Protein AF-A0A542AXF0-F1 (afdb_monomer)

pLDDT: mean 71.92, std 13.7, range [49.91, 94.44]

Radius of gyration: 31.91 Å; Cα contacts (8 Å, |Δi|>4): 0; chains: 1; bounding box: 67×25×90 Å

Sequence (63 aa):
MAEIKIRKKKPVWPWILLVIILTILAFLYFYGSMAENDNNEIDETDDIALILESSNVNTNLLS

Foldseek 3Di:
DDPPPPDPDDCCVVVVVVVVVVVVVCVCCVVVVVVCVVPPPPPPPVVVVVVVVVVVVVVVVVD

Solvent-accessible surface area (ba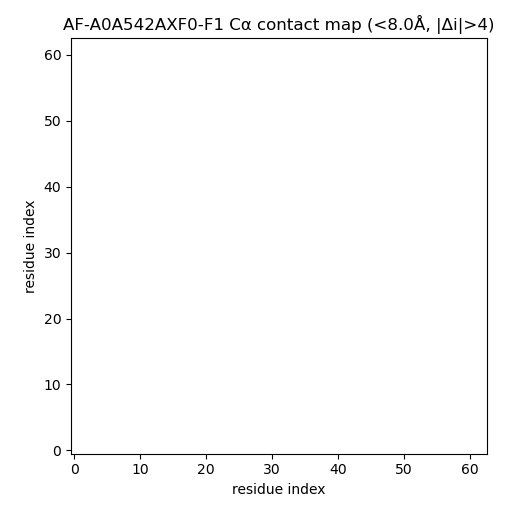ckbone atoms only — not comparable to full-atom values): 4132 Å² total; per-residue (Å²): 140,79,85,79,81,80,73,80,73,77,82,61,65,66,57,57,55,52,52,52,53,52,49,53,51,52,49,49,48,58,58,50,57,67,72,52,75,84,73,74,74,75,78,80,58,64,73,61,56,57,53,54,57,57,53,56,56,56,59,71,76,75,112

Mean predicted aligned error: 1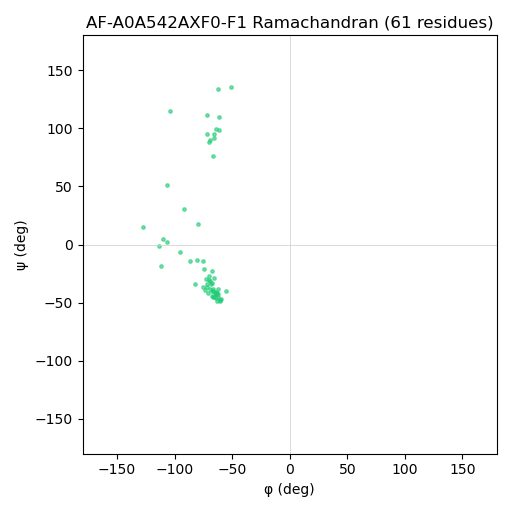7.45 Å

Secondary structure (DSSP, 8-state):
------------HHHHHHHHHHHHHHHHHHHHHHHSTTS-----SHHHHHHHHHHHHHHHT--

Structure (mmCIF, N/CA/C/O backbone):
data_AF-A0A542AXF0-F1
#
_entry.id   AF-A0A542AXF0-F1
#
loop_
_atom_site.group_PDB
_atom_site.id
_atom_site.type_symbol
_atom_site.label_atom_id
_atom_site.label_alt_id
_atom_site.label_comp_id
_atom_site.label_asym_id
_atom_site.label_entity_id
_atom_site.label_seq_id
_atom_site.pdbx_PDB_ins_code
_atom_site.Cartn_x
_atom_site.Cartn_y
_atom_site.Cartn_z
_atom_site.occupancy
_atom_site.B_iso_or_equiv
_atom_site.auth_seq_id
_atom_site.auth_comp_id
_atom_site.auth_asym_id
_atom_site.auth_atom_id
_atom_site.pdbx_PDB_model_num
ATOM 1 N N . MET A 1 1 ? -25.079 6.507 37.763 1.00 68.12 1 MET A N 1
ATOM 2 C CA . MET A 1 1 ? -23.813 5.751 37.681 1.00 68.12 1 MET A CA 1
ATOM 3 C C . MET A 1 1 ? -23.956 4.783 36.524 1.00 68.12 1 MET A C 1
ATOM 5 O O . MET A 1 1 ? -24.614 3.766 36.670 1.00 68.12 1 MET A O 1
ATOM 9 N N . ALA A 1 2 ? -23.489 5.175 35.342 1.00 66.56 2 ALA A N 1
ATOM 10 C CA . ALA A 1 2 ? -23.533 4.321 34.165 1.00 66.56 2 ALA A CA 1
ATOM 11 C C . ALA A 1 2 ? -22.121 3.793 33.941 1.00 66.56 2 ALA A C 1
ATOM 13 O O . ALA A 1 2 ? -21.198 4.564 33.685 1.00 66.56 2 ALA A O 1
ATOM 14 N N . GLU A 1 3 ? -21.953 2.487 34.080 1.00 64.31 3 GLU A N 1
ATOM 15 C CA . GLU A 1 3 ? -20.741 1.791 33.678 1.00 64.31 3 GLU A CA 1
ATOM 16 C C . GLU A 1 3 ? -20.603 1.933 32.159 1.00 64.31 3 GLU A C 1
ATOM 18 O O . GLU A 1 3 ? -21.279 1.256 31.377 1.00 64.31 3 GLU A O 1
ATOM 23 N N . ILE A 1 4 ? -19.764 2.872 31.720 1.00 72.19 4 ILE A N 1
ATOM 24 C CA . ILE A 1 4 ? -19.483 3.069 30.303 1.00 72.19 4 ILE A CA 1
ATOM 25 C C . ILE A 1 4 ? -18.624 1.875 29.850 1.00 72.19 4 ILE A C 1
ATOM 27 O O . ILE A 1 4 ? -17.413 1.804 30.053 1.00 72.19 4 ILE A O 1
ATOM 31 N N . LYS A 1 5 ? -19.272 0.849 29.287 1.00 72.06 5 LYS A N 1
ATOM 32 C CA . LYS A 1 5 ? -18.585 -0.285 28.657 1.00 72.06 5 LYS A CA 1
ATOM 33 C C . LYS A 1 5 ? -17.836 0.228 27.426 1.00 72.06 5 LYS A C 1
ATOM 35 O O . LYS A 1 5 ? -18.392 0.285 26.329 1.00 72.06 5 LYS A O 1
ATOM 40 N N . ILE A 1 6 ? -16.570 0.605 27.608 1.00 72.38 6 ILE A N 1
ATOM 41 C CA . ILE A 1 6 ? -15.639 0.949 26.529 1.00 72.38 6 ILE A CA 1
ATOM 42 C C . ILE A 1 6 ? -15.375 -0.313 25.712 1.00 72.38 6 ILE A C 1
ATOM 44 O O . ILE A 1 6 ? -14.554 -1.169 26.039 1.00 72.38 6 ILE A O 1
ATOM 48 N N . ARG A 1 7 ? -16.134 -0.450 24.627 1.00 70.56 7 ARG A N 1
ATOM 49 C CA . ARG A 1 7 ? -15.868 -1.435 23.584 1.00 70.56 7 ARG A CA 1
ATOM 50 C C . ARG A 1 7 ? -14.639 -0.945 22.825 1.00 70.56 7 ARG A C 1
ATOM 52 O O . ARG A 1 7 ? -14.705 0.074 22.139 1.00 70.56 7 ARG A O 1
ATOM 59 N N . LYS A 1 8 ? -13.513 -1.649 22.957 1.00 69.94 8 LYS A N 1
ATOM 60 C CA . LYS A 1 8 ? -12.321 -1.385 22.143 1.00 69.94 8 LYS A CA 1
ATOM 61 C C . LYS A 1 8 ? -12.688 -1.611 20.676 1.00 69.94 8 LYS A C 1
ATOM 63 O O . LYS A 1 8 ? -12.940 -2.742 20.263 1.00 69.94 8 LYS A O 1
ATOM 68 N N . LYS A 1 9 ? -12.767 -0.533 19.891 1.00 70.00 9 LYS A N 1
ATOM 69 C CA . LYS A 1 9 ? -12.859 -0.650 18.435 1.00 70.00 9 LYS A CA 1
ATOM 70 C C . LYS A 1 9 ? -11.580 -1.325 17.952 1.00 70.00 9 LYS A C 1
ATOM 72 O O . LYS A 1 9 ? -10.486 -0.978 18.392 1.00 70.00 9 LYS A O 1
ATOM 77 N N . LYS A 1 10 ? -11.746 -2.312 17.073 1.00 75.88 10 LYS A N 1
ATOM 78 C CA . LYS A 1 10 ? -10.639 -2.972 16.380 1.00 75.88 10 LYS A CA 1
ATOM 79 C C . LYS A 1 10 ? -9.762 -1.869 15.770 1.00 75.88 10 LYS A C 1
ATOM 81 O O . LYS A 1 10 ? -10.338 -0.927 15.215 1.00 75.88 10 LYS A O 1
ATOM 86 N N . PRO A 1 11 ? -8.427 -1.932 15.871 1.00 79.56 11 PRO A N 1
ATOM 87 C CA . PRO A 1 11 ? -7.573 -0.961 15.211 1.00 79.56 11 PRO A CA 1
ATOM 88 C C . PRO A 1 11 ? -7.686 -1.210 13.703 1.00 79.56 11 PRO A C 1
ATOM 90 O O . PRO A 1 11 ? -6.966 -2.025 13.145 1.00 79.56 11 PRO A O 1
ATOM 93 N N . VAL A 1 12 ? -8.645 -0.553 13.044 1.00 81.25 12 VAL A N 1
ATOM 94 C CA . VAL A 1 12 ? -8.759 -0.520 11.570 1.00 81.25 12 VAL A CA 1
ATOM 95 C C . VAL A 1 12 ? -7.692 0.414 10.982 1.00 81.25 12 VAL A C 1
ATOM 97 O O . VAL A 1 12 ? -7.381 0.378 9.800 1.00 81.25 12 VAL A O 1
ATOM 100 N N . TRP A 1 13 ? -7.076 1.222 11.842 1.00 84.94 13 TRP A N 1
ATOM 101 C CA . TRP A 1 13 ? -6.055 2.202 11.507 1.00 84.94 13 TRP A CA 1
ATOM 102 C C . TRP A 1 13 ? -4.818 1.648 10.757 1.00 84.94 13 TRP A C 1
ATOM 104 O O . TRP A 1 13 ? -4.414 2.278 9.783 1.00 84.94 13 TRP A O 1
ATOM 114 N N . PRO A 1 14 ? -4.258 0.461 11.083 1.00 88.38 14 PRO A N 1
ATOM 115 C CA . PRO A 1 14 ? -3.126 -0.111 10.347 1.00 88.38 14 PRO A CA 1
ATOM 116 C C . PRO A 1 14 ? -3.478 -0.496 8.905 1.00 88.38 14 PRO A C 1
ATOM 118 O O . PRO A 1 14 ? -2.624 -0.455 8.026 1.00 88.38 14 PRO A O 1
ATOM 121 N N . TRP A 1 15 ? -4.740 -0.852 8.650 1.00 92.00 15 TRP A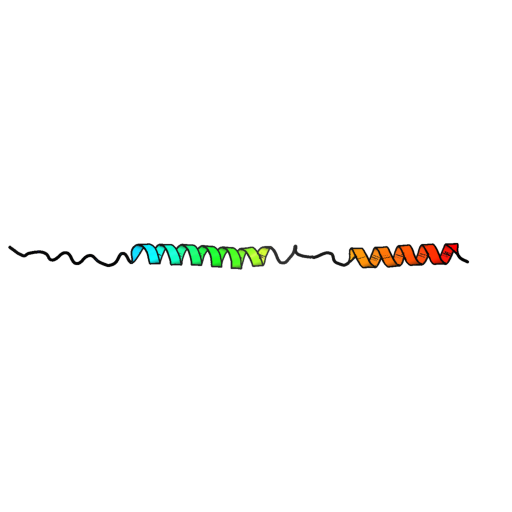 N 1
ATOM 122 C CA . TRP A 1 15 ? -5.189 -1.294 7.330 1.00 92.00 15 TRP A CA 1
ATOM 123 C C . TRP A 1 15 ? -5.240 -0.140 6.332 1.00 92.00 15 TRP A C 1
ATOM 125 O O . TRP A 1 15 ? -4.875 -0.319 5.175 1.00 92.00 15 TRP A O 1
ATOM 135 N N . ILE A 1 16 ? -5.629 1.056 6.786 1.00 90.00 16 ILE A N 1
ATOM 136 C CA . ILE A 1 16 ? -5.637 2.257 5.941 1.00 90.00 16 ILE A CA 1
ATOM 137 C C . ILE A 1 16 ? -4.220 2.596 5.467 1.00 90.00 16 ILE A C 1
ATOM 139 O O . ILE A 1 16 ? -4.016 2.883 4.291 1.00 90.00 16 ILE A O 1
ATOM 143 N N . LEU A 1 17 ? -3.236 2.500 6.365 1.00 90.94 17 LEU A N 1
ATOM 144 C CA . LEU A 1 17 ? -1.839 2.789 6.054 1.00 90.94 17 LEU A CA 1
ATOM 145 C C . LEU A 1 17 ? -1.287 1.799 5.020 1.00 90.94 17 LEU A C 1
ATOM 147 O O . LEU A 1 17 ? -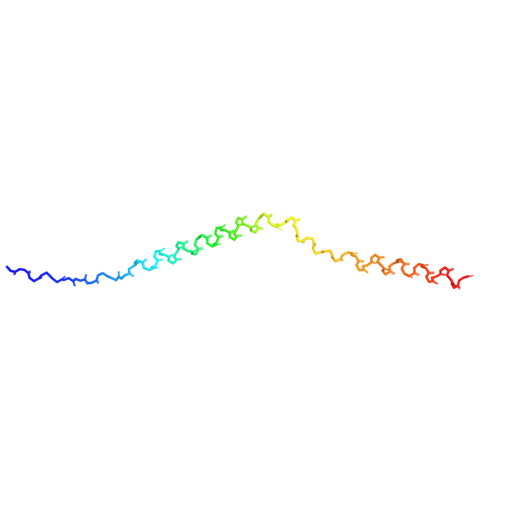0.601 2.193 4.082 1.00 90.94 17 LEU A O 1
ATOM 151 N N . LEU A 1 18 ? -1.636 0.520 5.170 1.00 92.19 18 LEU A N 1
ATOM 152 C CA . LEU A 1 18 ? -1.204 -0.547 4.273 1.00 92.19 18 LEU A CA 1
ATOM 153 C C . LEU A 1 18 ? -1.725 -0.326 2.846 1.00 92.19 18 LEU A C 1
ATOM 155 O O . LEU A 1 18 ? -0.954 -0.414 1.893 1.00 92.19 18 LEU A O 1
ATOM 159 N N . VAL A 1 19 ? -3.005 0.033 2.698 1.00 94.44 19 VAL A N 1
ATOM 160 C CA . VAL A 1 19 ? -3.603 0.330 1.385 1.00 94.44 19 VAL A CA 1
ATOM 161 C C . VAL A 1 19 ? -2.943 1.547 0.739 1.00 94.44 19 VAL A C 1
ATOM 163 O O . VAL A 1 19 ? -2.639 1.512 -0.452 1.00 94.44 19 VAL A O 1
ATOM 166 N N . ILE A 1 20 ? -2.670 2.601 1.512 1.00 94.19 20 ILE A N 1
ATOM 167 C CA . ILE A 1 20 ? -2.015 3.820 1.016 1.00 94.19 20 ILE A CA 1
ATOM 168 C C . ILE A 1 20 ? -0.620 3.507 0.470 1.00 94.19 20 ILE A C 1
ATOM 170 O O . ILE A 1 20 ? -0.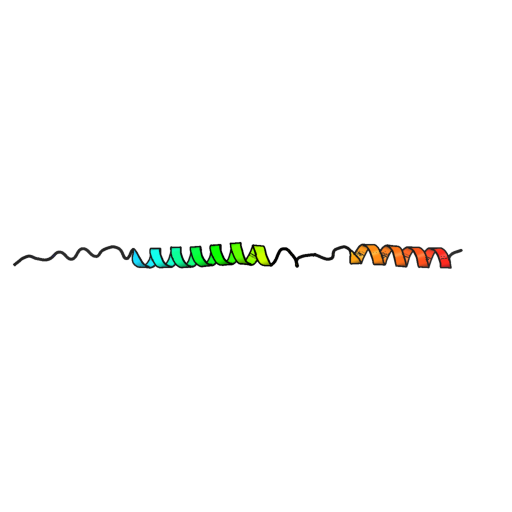305 3.902 -0.651 1.00 94.19 20 ILE A O 1
ATOM 174 N N . ILE A 1 21 ? 0.189 2.758 1.223 1.00 93.94 21 ILE A N 1
ATOM 175 C CA . ILE A 1 21 ? 1.539 2.365 0.801 1.00 93.94 21 ILE A CA 1
ATOM 176 C C . ILE A 1 21 ? 1.476 1.552 -0.496 1.00 93.94 21 ILE A C 1
ATOM 178 O O . ILE A 1 21 ? 2.194 1.864 -1.443 1.00 93.94 21 ILE A O 1
ATOM 182 N N . LEU A 1 22 ? 0.582 0.561 -0.570 1.00 94.19 22 LEU A N 1
ATOM 183 C CA . LEU A 1 22 ? 0.425 -0.282 -1.757 1.00 94.19 22 LEU A CA 1
ATOM 184 C C . LEU A 1 22 ? -0.017 0.530 -2.986 1.00 94.19 22 LEU A C 1
ATOM 186 O O . LEU A 1 22 ? 0.470 0.300 -4.089 1.00 94.19 22 LEU A O 1
ATOM 190 N N . THR A 1 23 ? -0.903 1.509 -2.784 1.00 93.88 23 THR A N 1
ATOM 191 C CA . THR A 1 23 ? -1.412 2.382 -3.851 1.00 93.88 23 THR A CA 1
ATOM 192 C C . THR A 1 23 ? -0.312 3.283 -4.398 1.00 93.88 23 THR A C 1
ATOM 194 O O . THR A 1 23 ? -0.172 3.400 -5.610 1.00 93.88 23 THR A O 1
ATOM 197 N N . ILE A 1 24 ? 0.498 3.886 -3.523 1.00 93.56 24 ILE A N 1
ATOM 198 C CA . ILE A 1 24 ? 1.627 4.733 -3.929 1.00 93.56 24 ILE A CA 1
ATOM 199 C C . ILE A 1 24 ? 2.667 3.906 -4.687 1.00 93.56 24 ILE A C 1
ATOM 201 O O . ILE A 1 24 ? 3.162 4.354 -5.716 1.00 93.56 24 ILE A O 1
ATOM 205 N N . LEU A 1 25 ? 2.966 2.692 -4.216 1.00 92.06 25 LEU A N 1
ATOM 206 C CA . LEU A 1 25 ? 3.939 1.810 -4.858 1.00 92.06 25 LEU A CA 1
ATOM 207 C C . LEU A 1 25 ? 3.467 1.362 -6.246 1.00 92.06 25 LEU A C 1
ATOM 209 O O . LEU A 1 25 ? 4.232 1.434 -7.203 1.00 92.06 25 LEU A O 1
ATOM 213 N N . ALA A 1 26 ? 2.199 0.963 -6.371 1.00 90.62 26 ALA A N 1
ATOM 214 C CA . ALA A 1 26 ? 1.603 0.593 -7.651 1.00 90.62 26 ALA A CA 1
ATOM 215 C C . ALA A 1 26 ? 1.529 1.787 -8.612 1.00 90.62 26 ALA A C 1
ATOM 217 O O . ALA A 1 26 ? 1.848 1.642 -9.788 1.00 90.62 26 ALA A O 1
ATOM 218 N N . PHE A 1 27 ? 1.156 2.970 -8.116 1.00 90.81 27 PHE A N 1
ATOM 219 C CA . PHE A 1 27 ? 1.107 4.198 -8.908 1.00 90.81 27 PHE A CA 1
ATOM 220 C C . PHE A 1 27 ? 2.498 4.590 -9.415 1.00 90.81 2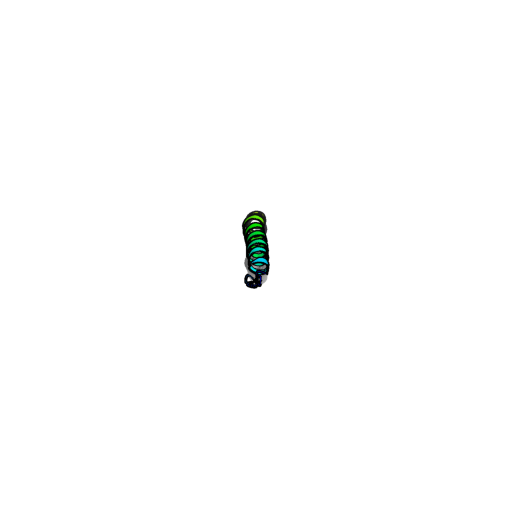7 PHE A C 1
ATOM 222 O O . PHE A 1 27 ? 2.668 4.835 -10.605 1.00 90.81 27 PHE A O 1
ATOM 229 N N . LEU A 1 28 ? 3.504 4.598 -8.537 1.00 88.75 28 LEU A N 1
ATOM 230 C CA . LEU A 1 28 ? 4.873 4.952 -8.899 1.00 88.75 28 LEU A CA 1
ATOM 231 C C . LEU A 1 28 ? 5.494 3.926 -9.852 1.00 88.75 28 LEU A C 1
ATOM 233 O O . LEU A 1 28 ? 6.167 4.325 -10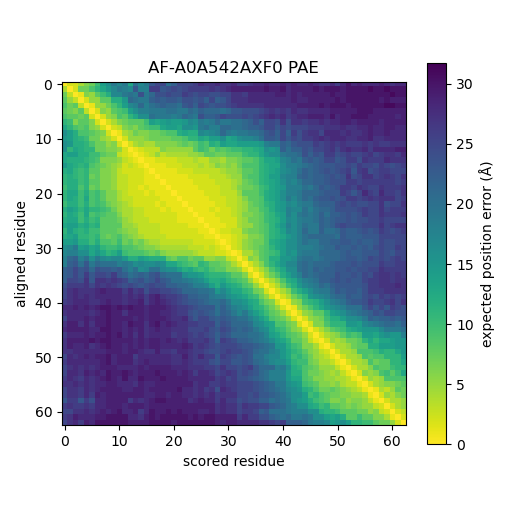.793 1.00 88.75 28 LEU A O 1
ATOM 237 N N . TYR A 1 29 ? 5.244 2.630 -9.652 1.00 86.75 29 TYR A N 1
ATOM 238 C CA . TYR A 1 29 ? 5.708 1.583 -10.563 1.00 86.75 29 TYR A CA 1
ATOM 239 C C . TYR A 1 29 ? 5.030 1.681 -11.935 1.00 86.75 29 TYR A C 1
ATOM 241 O O . TYR A 1 29 ? 5.708 1.633 -12.953 1.00 86.75 29 TYR A O 1
ATOM 249 N N . PHE A 1 30 ? 3.710 1.878 -11.979 1.00 85.62 30 PHE A N 1
ATOM 250 C CA . PHE A 1 30 ? 2.959 1.991 -13.231 1.00 85.62 30 PHE A CA 1
ATOM 251 C C . PHE A 1 30 ? 3.369 3.226 -14.048 1.00 85.62 30 PHE A C 1
ATOM 253 O O . PHE A 1 30 ? 3.626 3.117 -15.244 1.00 85.62 30 PHE A O 1
ATOM 260 N N . TYR A 1 31 ? 3.482 4.391 -13.403 1.00 81.31 31 TYR A N 1
ATOM 261 C CA . TYR A 1 31 ? 3.915 5.621 -14.072 1.00 81.31 31 TYR A CA 1
ATOM 262 C C . TYR A 1 31 ? 5.424 5.653 -14.352 1.00 81.31 31 TYR A C 1
ATOM 264 O O . TYR A 1 31 ? 5.834 6.155 -15.393 1.00 81.31 31 TYR A O 1
ATOM 272 N N . GLY A 1 32 ? 6.252 5.112 -13.455 1.00 74.50 32 GLY A N 1
ATOM 273 C CA . GLY A 1 32 ? 7.707 5.048 -13.615 1.00 74.50 32 GLY A CA 1
ATOM 274 C C . GLY A 1 32 ? 8.141 4.055 -14.692 1.00 74.50 32 GLY A C 1
ATOM 275 O O . GLY A 1 32 ? 8.971 4.392 -15.528 1.00 74.50 32 GLY A O 1
ATOM 276 N N . SER A 1 33 ? 7.514 2.877 -14.754 1.00 64.56 33 SER A N 1
ATOM 277 C CA . SER A 1 33 ? 7.788 1.878 -15.796 1.00 64.56 33 SER A CA 1
ATOM 278 C C . SER A 1 33 ? 7.335 2.327 -17.188 1.00 64.56 33 SER A C 1
ATOM 280 O O . SER A 1 33 ? 7.874 1.835 -18.175 1.00 64.56 33 SER A O 1
ATOM 282 N N . MET A 1 34 ? 6.376 3.256 -17.301 1.00 58.84 34 MET A N 1
ATOM 283 C CA . MET A 1 34 ? 6.034 3.866 -18.593 1.00 58.84 34 MET A CA 1
ATOM 284 C C . MET A 1 34 ? 7.075 4.883 -19.079 1.00 58.84 34 MET A C 1
ATOM 286 O O . MET A 1 34 ? 7.121 5.152 -20.275 1.00 58.84 34 MET A O 1
ATOM 290 N N . ALA A 1 35 ? 7.906 5.437 -18.191 1.00 58.03 35 ALA A N 1
ATOM 291 C CA . ALA A 1 35 ? 8.951 6.395 -18.557 1.00 58.03 35 ALA A CA 1
ATOM 292 C C . ALA A 1 35 ? 10.272 5.727 -18.986 1.00 58.03 35 ALA A C 1
ATOM 294 O O . ALA A 1 35 ? 11.126 6.392 -19.563 1.00 58.03 35 ALA A O 1
ATOM 295 N N . GLU A 1 36 ? 10.447 4.431 -18.713 1.00 56.34 36 GLU A N 1
ATOM 296 C CA . GLU A 1 36 ? 11.697 3.700 -18.973 1.00 56.34 36 GLU A CA 1
ATOM 297 C C . GLU A 1 36 ? 11.608 2.740 -20.175 1.00 56.34 36 GLU A C 1
ATOM 299 O O . GLU A 1 36 ? 12.581 2.074 -20.513 1.00 56.34 36 GLU A O 1
ATOM 304 N N . ASN A 1 37 ? 10.470 2.695 -20.880 1.00 52.75 37 ASN A N 1
ATOM 305 C CA . ASN A 1 37 ? 10.290 1.820 -22.047 1.00 52.75 37 ASN A CA 1
ATOM 306 C C . ASN A 1 37 ? 10.927 2.354 -23.351 1.00 52.75 37 ASN A C 1
ATOM 308 O O . ASN A 1 37 ? 10.565 1.897 -24.428 1.00 52.75 37 ASN A O 1
ATOM 312 N N . ASP A 1 38 ? 11.855 3.308 -23.251 1.00 55.97 38 ASP A N 1
ATOM 313 C CA . ASP A 1 38 ? 12.680 3.785 -24.375 1.00 55.97 38 ASP A CA 1
ATOM 314 C C . ASP A 1 38 ? 14.173 3.438 -24.204 1.00 55.97 38 ASP A C 1
ATOM 316 O O . ASP A 1 38 ? 14.966 3.750 -25.083 1.00 55.97 38 ASP A O 1
ATOM 320 N N . ASN A 1 39 ? 14.587 2.786 -23.102 1.00 56.56 39 ASN A N 1
ATOM 321 C CA . ASN A 1 39 ? 16.013 2.509 -22.832 1.00 56.56 39 ASN A CA 1
ATOM 322 C C . ASN A 1 39 ? 16.341 1.037 -22.534 1.00 56.56 39 ASN A C 1
ATOM 324 O O . ASN A 1 39 ? 17.429 0.748 -22.044 1.00 56.56 39 ASN A O 1
ATOM 328 N N . ASN A 1 40 ? 15.436 0.100 -22.827 1.00 54.50 40 ASN A N 1
ATOM 329 C CA . ASN A 1 40 ? 15.768 -1.327 -22.828 1.00 54.50 40 ASN A CA 1
ATOM 330 C C . ASN A 1 40 ? 15.857 -1.858 -24.263 1.00 54.50 40 ASN A C 1
ATOM 332 O O . ASN A 1 40 ? 15.225 -2.852 -24.621 1.00 54.50 40 ASN A O 1
ATOM 336 N N . GLU A 1 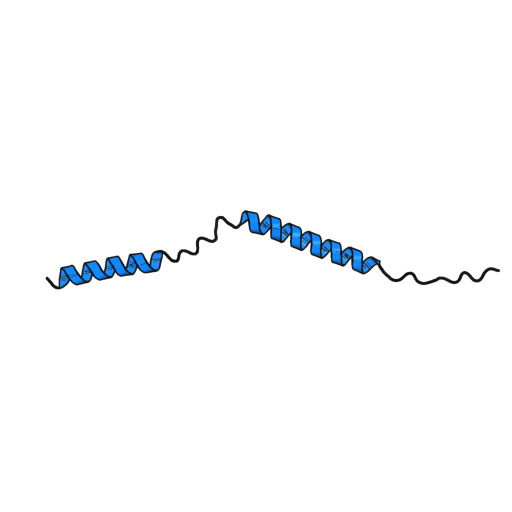41 ? 16.634 -1.163 -25.093 1.00 54.50 41 GLU A N 1
ATOM 337 C CA . GLU A 1 41 ? 17.277 -1.795 -26.236 1.00 54.50 41 GLU A CA 1
ATOM 338 C C . GLU A 1 41 ? 18.353 -2.711 -25.644 1.00 54.50 41 GLU A C 1
ATOM 340 O O . GLU A 1 41 ? 19.477 -2.305 -25.355 1.00 54.50 41 GLU A O 1
ATOM 345 N N . ILE A 1 42 ? 17.954 -3.948 -25.342 1.00 55.59 42 ILE A N 1
ATOM 346 C CA . ILE A 1 42 ? 18.904 -5.049 -25.247 1.00 55.59 42 ILE A CA 1
ATOM 347 C C . ILE A 1 42 ? 19.510 -5.132 -26.643 1.00 55.59 42 ILE A C 1
ATOM 349 O O . ILE A 1 42 ? 18.888 -5.645 -27.575 1.00 55.59 42 ILE A O 1
ATOM 353 N N . ASP A 1 43 ? 20.686 -4.538 -26.782 1.00 56.44 43 ASP A N 1
ATOM 354 C CA . ASP A 1 43 ? 21.544 -4.657 -27.944 1.00 56.44 43 ASP A CA 1
ATOM 355 C C . ASP A 1 43 ? 22.054 -6.103 -28.051 1.00 56.44 43 ASP A C 1
ATOM 357 O O . ASP A 1 43 ? 23.168 -6.450 -27.676 1.00 56.44 43 ASP A O 1
ATOM 361 N N . GLU A 1 44 ? 21.176 -6.987 -28.515 1.00 61.00 44 GLU A N 1
ATOM 362 C CA . GLU A 1 44 ? 21.509 -8.327 -29.003 1.00 61.00 44 GLU A CA 1
ATOM 363 C C . GLU A 1 44 ? 21.765 -8.288 -30.527 1.00 61.00 44 GLU A C 1
ATOM 365 O O . GLU A 1 44 ? 21.487 -9.253 -31.241 1.00 61.00 44 GLU A O 1
ATOM 370 N N . THR A 1 45 ? 22.262 -7.164 -31.065 1.00 59.25 45 THR A N 1
ATOM 371 C CA . THR A 1 45 ? 22.572 -7.030 -32.504 1.00 59.25 45 THR A CA 1
ATOM 372 C C . THR A 1 45 ? 24.073 -6.917 -32.788 1.00 59.25 45 THR A C 1
ATOM 374 O O . THR A 1 45 ? 24.508 -7.247 -33.897 1.00 59.25 45 THR A O 1
ATOM 377 N N . ASP A 1 46 ? 24.890 -6.581 -31.791 1.00 58.78 46 ASP A N 1
ATOM 378 C CA . ASP A 1 46 ? 26.342 -6.460 -31.959 1.00 58.78 46 ASP A CA 1
ATOM 379 C C . ASP A 1 46 ? 27.072 -7.804 -32.171 1.00 58.78 46 ASP A C 1
ATOM 381 O O . ASP A 1 46 ? 28.077 -7.871 -32.889 1.00 58.78 46 ASP A O 1
ATOM 385 N N . ASP A 1 47 ? 26.535 -8.917 -31.664 1.00 60.47 47 ASP A N 1
ATOM 386 C CA . ASP A 1 47 ? 27.205 -10.224 -31.759 1.00 60.47 47 ASP A CA 1
ATOM 387 C C . ASP A 1 47 ? 27.185 -10.817 -33.181 1.00 60.47 47 ASP A C 1
ATOM 389 O O . ASP A 1 47 ? 28.104 -11.533 -33.589 1.00 60.47 47 ASP A O 1
ATOM 393 N N . ILE A 1 48 ? 26.155 -10.511 -33.977 1.00 65.69 48 ILE A N 1
ATOM 394 C CA . ILE A 1 48 ? 25.981 -11.078 -35.326 1.00 65.69 48 ILE A CA 1
ATOM 395 C C . ILE A 1 48 ? 26.820 -10.304 -36.356 1.00 65.69 48 ILE A C 1
ATOM 397 O O . ILE A 1 48 ? 27.369 -10.900 -37.289 1.00 65.69 48 ILE A O 1
ATOM 401 N N . ALA A 1 49 ? 26.975 -8.988 -36.171 1.00 62.53 49 ALA A N 1
ATOM 402 C CA . ALA A 1 49 ? 27.753 -8.130 -37.066 1.00 62.53 49 ALA A CA 1
ATOM 403 C C . ALA A 1 49 ? 29.258 -8.468 -37.038 1.00 62.53 49 ALA A C 1
ATOM 405 O O . ALA A 1 49 ? 29.904 -8.522 -38.089 1.00 62.53 49 ALA A O 1
ATOM 406 N N . LEU A 1 50 ? 29.808 -8.796 -35.863 1.00 63.09 50 LEU A N 1
ATOM 407 C CA . LEU A 1 50 ? 31.223 -9.162 -35.701 1.00 63.09 50 LEU A CA 1
ATOM 408 C C . LEU A 1 50 ? 31.580 -10.519 -36.347 1.00 63.09 50 LEU A C 1
ATOM 410 O O . LEU A 1 50 ? 32.695 -10.718 -36.848 1.00 63.09 50 LEU A O 1
ATOM 414 N N . ILE A 1 51 ? 30.635 -11.463 -36.386 1.00 65.81 51 ILE A N 1
ATOM 415 C CA . ILE A 1 51 ? 30.838 -12.789 -36.999 1.00 65.81 51 ILE A CA 1
ATOM 416 C C . ILE A 1 51 ? 30.893 -12.692 -38.534 1.00 65.81 51 ILE A C 1
ATOM 418 O O . ILE A 1 51 ? 31.657 -13.419 -39.180 1.00 65.81 51 ILE A O 1
ATOM 422 N N . LEU A 1 52 ? 30.130 -11.778 -39.140 1.00 67.88 52 LEU A N 1
ATOM 423 C CA . LEU A 1 52 ? 30.106 -11.610 -40.596 1.00 67.88 52 LEU A CA 1
ATOM 424 C C . LEU A 1 52 ? 31.388 -10.936 -41.119 1.00 67.88 52 LEU A C 1
ATOM 426 O O . LEU A 1 52 ? 31.950 -11.375 -42.126 1.00 67.88 52 LEU A O 1
ATOM 430 N N . GLU A 1 53 ? 31.896 -9.940 -40.383 1.00 67.06 53 GLU A N 1
ATOM 431 C CA . GLU A 1 53 ? 33.169 -9.254 -40.661 1.00 67.06 53 GLU A CA 1
ATOM 432 C C . GLU A 1 53 ? 34.352 -10.242 -40.613 1.00 67.06 53 GLU A C 1
ATOM 434 O O . GLU A 1 53 ? 35.154 -10.326 -41.547 1.00 67.06 53 GLU A O 1
ATOM 439 N N . SER A 1 54 ? 34.429 -11.066 -39.560 1.00 64.94 54 SER A N 1
ATOM 440 C CA . SER A 1 54 ? 35.510 -12.051 -39.395 1.00 64.94 54 SER A CA 1
ATOM 441 C C . SER A 1 54 ? 35.473 -13.177 -40.435 1.00 64.94 54 SER A C 1
ATOM 443 O O . SER A 1 54 ? 36.523 -13.646 -40.881 1.00 64.94 54 SER A O 1
ATOM 445 N N . SER A 1 55 ? 34.284 -13.587 -40.882 1.00 67.38 55 SER A N 1
ATOM 446 C CA . SER A 1 55 ? 34.129 -14.618 -41.917 1.00 67.38 55 SER A CA 1
ATOM 447 C C . SER A 1 55 ? 34.626 -14.146 -43.289 1.00 67.38 55 SER A C 1
ATOM 449 O O . SER A 1 55 ? 35.305 -14.899 -43.987 1.00 67.38 55 SER A O 1
ATOM 451 N N . ASN A 1 56 ? 34.353 -12.888 -43.653 1.00 66.94 56 ASN A N 1
ATOM 452 C CA . ASN A 1 56 ? 34.765 -12.306 -44.933 1.00 66.94 56 ASN A CA 1
ATOM 453 C C . ASN A 1 56 ? 36.290 -12.102 -45.029 1.00 66.94 56 ASN A C 1
ATOM 455 O O . ASN A 1 56 ? 36.896 -12.341 -46.074 1.00 66.94 56 ASN A O 1
ATOM 459 N N . VAL A 1 57 ? 36.957 -11.704 -43.943 1.00 68.00 57 VAL A N 1
ATOM 460 C CA . VAL A 1 57 ? 38.423 -11.532 -43.957 1.00 68.00 57 VAL A CA 1
ATOM 461 C C . VAL A 1 57 ? 39.138 -12.865 -44.207 1.00 68.00 57 VAL A C 1
ATOM 463 O O . VAL A 1 57 ? 40.072 -12.923 -45.005 1.00 68.00 57 VAL A O 1
ATOM 466 N N . ASN A 1 58 ? 38.666 -13.956 -43.602 1.00 63.19 58 ASN A N 1
ATOM 467 C CA . ASN A 1 58 ? 39.300 -15.269 -43.739 1.00 63.19 58 ASN A CA 1
ATOM 468 C C . ASN A 1 58 ? 39.171 -15.861 -45.151 1.00 63.19 58 ASN A C 1
ATOM 470 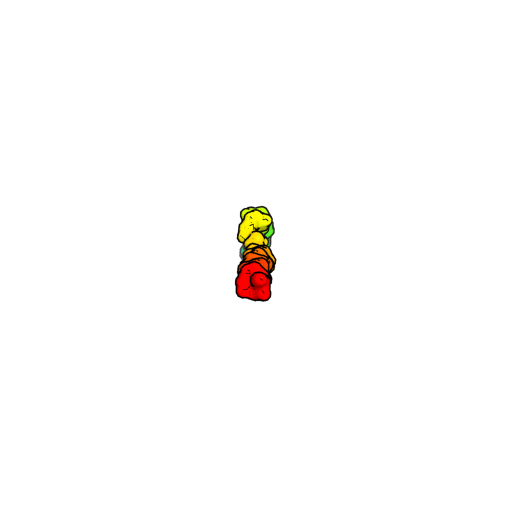O O . ASN A 1 58 ? 40.097 -16.517 -45.623 1.00 63.19 58 ASN A O 1
ATOM 474 N N . THR A 1 59 ? 38.065 -15.611 -45.861 1.00 63.28 59 THR A N 1
ATOM 475 C CA . THR A 1 59 ? 37.889 -16.109 -47.236 1.00 63.28 59 THR A CA 1
ATOM 476 C C . THR A 1 59 ? 38.798 -15.411 -48.245 1.00 63.28 59 THR A C 1
ATOM 478 O O . THR A 1 59 ? 39.231 -16.039 -49.205 1.00 63.28 59 THR A O 1
ATOM 481 N N . ASN A 1 60 ? 39.134 -14.138 -48.016 1.00 61.44 60 ASN A N 1
ATOM 482 C CA . ASN A 1 60 ? 39.998 -13.363 -48.914 1.00 61.44 60 ASN A CA 1
ATOM 483 C C . ASN A 1 60 ? 41.501 -13.643 -48.719 1.00 61.44 60 ASN A C 1
ATOM 485 O O . ASN A 1 60 ? 42.300 -13.253 -49.563 1.00 61.44 60 ASN A O 1
ATOM 489 N N . LEU A 1 61 ? 41.895 -14.308 -47.626 1.00 57.28 61 LEU A N 1
ATOM 490 C CA . LEU A 1 61 ? 43.287 -14.708 -47.365 1.00 57.28 61 LEU A CA 1
ATOM 491 C C . LEU A 1 61 ? 43.605 -16.148 -47.805 1.00 57.28 61 LEU A C 1
ATOM 493 O O . LEU A 1 61 ? 44.756 -16.571 -47.717 1.00 57.28 61 LEU A O 1
ATOM 497 N N . LEU A 1 62 ? 42.596 -16.908 -48.246 1.00 57.34 62 LEU A N 1
ATOM 498 C CA . LEU A 1 62 ? 42.719 -18.303 -48.688 1.00 57.34 62 LEU A CA 1
ATOM 499 C C . LEU A 1 62 ? 42.534 -18.482 -50.211 1.00 57.34 62 LEU A C 1
ATOM 501 O O . LEU A 1 62 ? 42.540 -19.622 -50.680 1.00 57.34 62 LEU A O 1
ATOM 505 N N . SER A 1 63 ? 42.378 -17.387 -50.968 1.00 49.91 63 SER A N 1
ATOM 506 C CA . SER A 1 63 ? 42.385 -17.349 -52.443 1.00 49.91 63 SER A CA 1
ATOM 507 C C . SER A 1 63 ? 43.657 -16.702 -52.973 1.00 49.91 63 SER A C 1
ATOM 509 O O . SER A 1 63 ? 43.975 -17.009 -54.143 1.00 49.91 63 SER A O 1
#